Protein AF-A0A1D6ZM62-F1 (afdb_monomer_lite)

Secondary structure (DSSP, 8-state):
------------------HHHHHHHHHHHHHHHHHHHHHHHTTPPPPTT-TTHHHHHHHHHHHHHHHHHHHHHHHHHHTT-

Organism: Salmonella enterica (NCBI:txid28901)

Sequence (81 aa):
MSRKDASPQSSASARRIPVRILSGITVQLHRNTHKQAEQILRGEQPAKGLQYAKRAKKLASERKATIDLDNEHLSEIEKYR

Radius of gyration: 25.15 Å; chains: 1; bounding box: 64×47×60 Å

Structure (mmCIF, N/CA/C/O backbone):
data_AF-A0A1D6ZM62-F1
#
_entry.id   AF-A0A1D6ZM62-F1
#
loop_
_atom_site.group_PDB
_atom_site.id
_atom_site.type_symbol
_atom_site.label_atom_id
_atom_site.label_alt_id
_atom_site.label_comp_id
_atom_site.label_asym_id
_atom_site.label_entity_id
_atom_site.label_seq_id
_atom_site.pdbx_PDB_ins_code
_atom_site.Cartn_x
_atom_site.Cartn_y
_atom_site.Cartn_z
_atom_site.occupancy
_atom_site.B_iso_or_equiv
_atom_site.auth_seq_id
_atom_site.auth_comp_id
_atom_site.auth_asym_id
_atom_site.auth_atom_id
_atom_site.pdbx_PDB_model_num
ATOM 1 N N . MET A 1 1 ? -44.599 -41.950 36.462 1.00 43.88 1 MET A N 1
ATOM 2 C CA . MET A 1 1 ? -43.277 -41.892 35.802 1.00 43.88 1 MET A CA 1
ATOM 3 C C . MET A 1 1 ? -43.045 -40.478 35.291 1.00 43.88 1 MET A C 1
ATOM 5 O O . MET A 1 1 ? -43.891 -39.965 34.573 1.00 43.88 1 MET A O 1
ATOM 9 N N . SER A 1 2 ? -41.955 -39.849 35.732 1.00 56.59 2 SER A N 1
ATOM 10 C CA . SER A 1 2 ? -41.614 -38.434 35.525 1.00 56.59 2 SER A CA 1
ATOM 11 C C . SER A 1 2 ? -40.869 -38.178 34.208 1.00 56.59 2 SER A C 1
ATOM 13 O O . SER A 1 2 ? -39.973 -38.944 33.860 1.00 56.59 2 SER A O 1
ATOM 15 N N . ARG A 1 3 ? -41.164 -37.060 33.533 1.00 60.75 3 ARG A N 1
ATOM 16 C CA . ARG A 1 3 ? -40.281 -36.370 32.563 1.00 60.75 3 ARG A CA 1
ATOM 17 C C . ARG A 1 3 ? -40.502 -34.859 32.757 1.00 60.75 3 ARG A C 1
ATOM 19 O O . ARG A 1 3 ? -41.494 -34.337 32.273 1.00 60.75 3 ARG A O 1
ATOM 26 N N . LYS A 1 4 ? -39.900 -34.247 33.781 1.00 58.44 4 LYS A N 1
ATOM 27 C CA . LYS A 1 4 ? -38.594 -33.553 33.797 1.00 58.44 4 LYS A CA 1
ATOM 28 C C . LYS A 1 4 ? -38.483 -32.451 32.732 1.00 58.44 4 LYS A C 1
ATOM 30 O O . LYS A 1 4 ? -38.142 -32.715 31.586 1.00 58.44 4 LYS A O 1
ATOM 35 N N . ASP A 1 5 ? -38.842 -31.253 33.185 1.00 57.59 5 ASP A N 1
ATOM 36 C CA . ASP A 1 5 ? -38.340 -29.920 32.840 1.00 57.59 5 ASP A CA 1
ATOM 37 C C . ASP A 1 5 ? -37.647 -29.752 31.480 1.00 57.59 5 ASP A C 1
ATOM 39 O O . ASP A 1 5 ? -36.461 -30.045 31.309 1.00 57.59 5 ASP A O 1
ATOM 43 N N . ALA A 1 6 ? -38.376 -29.161 30.531 1.00 61.84 6 ALA A N 1
ATOM 44 C CA . ALA A 1 6 ? -37.768 -28.501 29.385 1.00 61.84 6 ALA A CA 1
ATOM 45 C C . ALA A 1 6 ? -37.021 -27.254 29.889 1.00 61.84 6 ALA A C 1
ATOM 47 O O . ALA A 1 6 ? -37.630 -26.252 30.261 1.00 61.84 6 ALA A O 1
ATOM 48 N N . SER A 1 7 ? -35.692 -27.338 29.940 1.00 61.69 7 SER A N 1
ATOM 49 C CA . SER A 1 7 ? -34.824 -26.205 30.270 1.00 61.69 7 SER A CA 1
ATOM 50 C C . SER A 1 7 ? -35.044 -25.057 29.273 1.00 61.69 7 SER A C 1
ATOM 52 O O . SER A 1 7 ? -35.077 -25.321 28.068 1.00 61.69 7 SER A O 1
ATOM 54 N N . PRO A 1 8 ? -35.166 -23.791 29.715 1.00 58.38 8 PRO A N 1
ATOM 55 C CA . PRO A 1 8 ? -35.223 -22.665 28.797 1.00 58.38 8 PRO A CA 1
ATOM 56 C C . PRO A 1 8 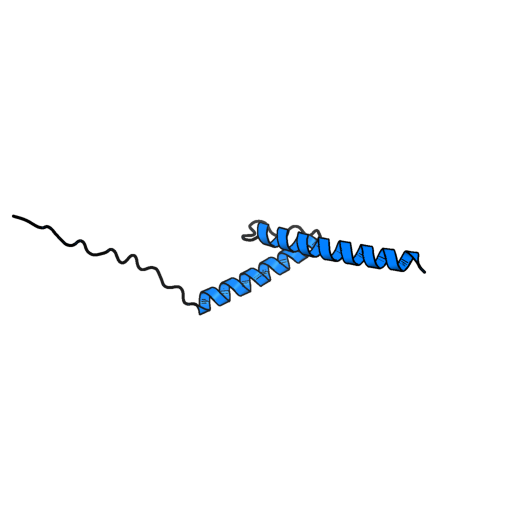? -33.900 -22.600 28.035 1.00 58.38 8 PRO A C 1
ATOM 58 O O . PRO A 1 8 ? -32.822 -22.496 28.621 1.00 58.38 8 PRO A O 1
ATOM 61 N N . GLN A 1 9 ? -33.991 -22.700 26.711 1.00 56.09 9 GLN A N 1
ATOM 62 C CA . GLN A 1 9 ? -32.874 -22.502 25.804 1.00 56.09 9 GLN A CA 1
ATOM 63 C C . GLN A 1 9 ? -32.312 -21.106 26.071 1.00 56.09 9 GLN A C 1
ATOM 65 O O . GLN A 1 9 ? -32.945 -20.107 25.740 1.00 56.09 9 GLN A O 1
ATOM 70 N N . SER A 1 10 ? -31.160 -21.058 26.748 1.00 50.00 10 SER A N 1
ATOM 71 C CA . SER A 1 10 ? -30.434 -19.835 27.073 1.00 50.00 10 SER A CA 1
ATOM 72 C C . SER A 1 10 ? -30.244 -19.034 25.792 1.00 50.00 10 SER A C 1
ATOM 74 O O . SER A 1 10 ? -29.377 -19.333 24.968 1.00 50.00 10 SER A O 1
ATOM 76 N N . SER A 1 11 ? -31.093 -18.027 25.590 1.00 55.62 11 SER A N 1
ATOM 77 C CA . SER A 1 11 ? -30.922 -17.035 24.545 1.00 55.62 11 SER A CA 1
ATOM 78 C C . SER A 1 11 ? -29.799 -16.115 25.003 1.00 55.62 11 SER A C 1
ATOM 80 O O . SER A 1 11 ? -30.033 -14.977 25.417 1.00 55.62 11 SER A O 1
ATOM 82 N N . ALA A 1 12 ? -28.565 -16.623 24.974 1.00 56.53 12 ALA A N 1
ATOM 83 C CA . ALA A 1 12 ? -27.388 -15.783 24.917 1.00 56.53 12 ALA A CA 1
ATOM 84 C C . ALA A 1 12 ? -27.617 -14.860 23.720 1.00 56.53 12 ALA A C 1
ATOM 86 O O . ALA A 1 12 ? -27.547 -15.284 22.567 1.00 56.53 12 ALA A O 1
ATOM 87 N N . SER A 1 13 ? -28.040 -13.631 24.018 1.00 53.00 13 SER A N 1
ATOM 88 C CA . SER A 1 13 ? -28.382 -12.616 23.037 1.00 53.00 13 SER A CA 1
ATOM 89 C C . SER A 1 13 ? -27.113 -12.316 22.256 1.00 53.00 13 SER A C 1
ATOM 91 O O . SER A 1 13 ? -26.282 -11.505 22.668 1.00 53.00 13 SER A O 1
ATOM 93 N N . ALA A 1 14 ? -26.916 -13.043 21.157 1.00 61.22 14 ALA A N 1
ATOM 94 C CA . ALA A 1 14 ? -25.914 -12.733 20.165 1.00 61.22 14 ALA A CA 1
ATOM 95 C C . ALA A 1 14 ? -26.312 -11.363 19.624 1.00 61.22 14 ALA A C 1
ATOM 97 O O . ALA A 1 14 ? -27.182 -11.263 18.758 1.00 61.22 14 ALA A O 1
ATOM 98 N N . ARG A 1 15 ? -25.751 -10.301 20.222 1.00 65.12 15 ARG A N 1
ATOM 99 C CA . ARG A 1 15 ? -25.962 -8.911 19.816 1.00 65.12 15 ARG A CA 1
ATOM 100 C C . ARG A 1 15 ? -25.693 -8.849 18.322 1.00 65.12 15 ARG A C 1
ATOM 102 O O . ARG A 1 15 ? -24.545 -8.882 17.888 1.00 65.12 15 ARG A O 1
ATOM 109 N N . ARG A 1 16 ? -26.771 -8.831 17.540 1.00 64.94 16 ARG A N 1
ATOM 110 C CA . ARG A 1 16 ? -26.732 -8.824 16.083 1.00 64.94 16 ARG A CA 1
ATOM 111 C C . ARG A 1 16 ? -26.159 -7.470 15.692 1.00 64.94 16 ARG A C 1
ATOM 113 O O . ARG A 1 16 ? -26.868 -6.468 15.706 1.00 64.94 16 ARG A O 1
ATOM 120 N N . ILE A 1 17 ? -24.848 -7.423 15.461 1.00 65.81 17 ILE A N 1
ATOM 121 C CA . ILE A 1 17 ? -24.171 -6.188 15.077 1.00 65.81 17 ILE A CA 1
ATOM 122 C C . ILE A 1 17 ? -24.794 -5.747 13.745 1.00 65.81 17 ILE A C 1
ATOM 124 O O . ILE A 1 17 ? -24.802 -6.534 12.795 1.00 65.81 17 ILE A O 1
ATOM 128 N N . PRO A 1 18 ? -25.340 -4.523 13.649 1.00 63.19 18 PRO A N 1
ATOM 129 C CA . PRO A 1 18 ? -25.910 -4.024 12.409 1.00 63.19 18 PRO A CA 1
ATOM 130 C C . PRO A 1 18 ? -24.871 -4.075 11.284 1.00 63.19 18 PRO A C 1
ATOM 132 O O . PRO A 1 18 ? -23.740 -3.620 11.455 1.00 63.19 18 PRO A O 1
ATOM 135 N N . VAL A 1 19 ? -25.264 -4.567 10.108 1.00 61.38 19 VAL A N 1
ATOM 136 C CA . VAL A 1 19 ? -24.381 -4.703 8.929 1.00 61.38 19 VAL A CA 1
ATOM 137 C C . VAL A 1 19 ? -23.698 -3.376 8.561 1.00 61.38 19 VAL A C 1
ATOM 139 O O . VAL A 1 19 ? -22.527 -3.368 8.191 1.00 61.38 19 VAL A O 1
ATOM 142 N N . ARG A 1 20 ? -24.380 -2.239 8.766 1.00 60.94 20 ARG A N 1
ATOM 143 C CA . ARG A 1 20 ? -23.817 -0.887 8.570 1.00 60.94 20 ARG A CA 1
ATOM 144 C C . ARG A 1 20 ? -22.613 -0.580 9.471 1.00 60.94 20 ARG A C 1
ATOM 146 O O . ARG A 1 20 ? -21.718 0.162 9.078 1.00 60.94 20 ARG A O 1
ATOM 153 N N . ILE A 1 21 ? -22.573 -1.150 10.673 1.00 62.53 21 ILE A N 1
ATOM 154 C CA . ILE A 1 21 ? -21.455 -0.979 11.608 1.00 62.53 21 ILE A CA 1
ATOM 155 C C . ILE A 1 21 ? -20.271 -1.852 11.167 1.00 62.53 21 ILE A C 1
ATOM 157 O O . ILE A 1 21 ? -19.137 -1.379 11.142 1.00 62.53 21 ILE A O 1
ATOM 161 N N . LEU A 1 22 ? -20.528 -3.083 10.711 1.00 61.69 22 LEU A N 1
ATOM 162 C CA . LEU A 1 22 ? -19.502 -3.977 10.152 1.00 61.69 22 LEU A CA 1
ATOM 163 C C . LEU A 1 22 ? -18.841 -3.390 8.890 1.00 61.69 22 LEU A C 1
ATOM 165 O O . LEU A 1 22 ? -17.617 -3.460 8.742 1.00 61.69 22 LEU A O 1
ATOM 169 N N . SER A 1 23 ? -19.617 -2.748 8.009 1.00 64.19 23 SER A N 1
ATOM 170 C CA . SER A 1 23 ? -19.075 -2.073 6.820 1.00 64.19 23 SER A CA 1
ATOM 171 C C . SER A 1 23 ? -18.225 -0.847 7.179 1.00 64.19 23 SER A C 1
ATOM 173 O O . SER A 1 23 ? -17.170 -0.630 6.592 1.00 64.19 23 SER A O 1
ATOM 175 N N . GLY A 1 24 ? -18.629 -0.060 8.182 1.00 65.56 24 GLY A N 1
ATOM 176 C CA . GLY A 1 24 ? -17.846 1.093 8.643 1.00 65.56 24 GLY A CA 1
ATOM 177 C C . GLY A 1 24 ? -16.498 0.693 9.255 1.00 65.56 24 GLY A C 1
ATOM 178 O O . GLY A 1 24 ? -15.467 1.293 8.944 1.00 65.56 24 GLY A O 1
ATOM 179 N N . ILE A 1 25 ? -16.491 -0.363 10.073 1.00 69.31 25 ILE A N 1
ATOM 180 C CA . ILE A 1 25 ? -15.279 -0.891 10.717 1.00 69.31 25 ILE A CA 1
ATOM 181 C C . ILE A 1 25 ? -14.299 -1.426 9.667 1.00 69.31 25 ILE A C 1
ATOM 183 O O . ILE A 1 25 ? -13.114 -1.103 9.706 1.00 69.31 25 ILE A O 1
ATOM 187 N N . THR A 1 26 ? -14.779 -2.197 8.691 1.00 70.50 26 THR A N 1
ATOM 188 C CA . THR A 1 26 ? -13.925 -2.801 7.651 1.00 70.50 26 THR A CA 1
ATOM 189 C C . THR A 1 26 ? -13.277 -1.772 6.721 1.00 70.50 26 THR A C 1
ATOM 191 O O . THR A 1 26 ? -12.121 -1.961 6.326 1.00 70.50 26 THR A O 1
ATOM 194 N N . VAL A 1 27 ? -13.958 -0.660 6.420 1.00 72.94 27 VAL A N 1
ATOM 195 C CA . VAL A 1 27 ? -13.398 0.449 5.625 1.00 72.94 27 VAL A CA 1
ATOM 196 C C . VAL A 1 27 ? -12.309 1.199 6.395 1.00 72.94 27 VAL A C 1
ATOM 198 O O . VAL A 1 27 ? -11.236 1.464 5.848 1.00 72.94 27 VAL A O 1
ATOM 201 N N . GLN A 1 28 ? -12.539 1.516 7.673 1.00 73.06 28 GLN A N 1
ATOM 202 C CA . GLN A 1 28 ? -11.520 2.169 8.505 1.00 73.06 28 GLN A CA 1
ATOM 203 C C . GLN A 1 28 ? -10.283 1.282 8.689 1.00 73.06 28 GLN A C 1
ATOM 205 O O . GLN A 1 28 ? -9.152 1.770 8.666 1.00 73.06 28 GLN A O 1
ATOM 210 N N . LEU A 1 29 ? -10.484 -0.029 8.811 1.00 76.06 29 LEU A N 1
ATOM 211 C CA . LEU A 1 29 ? -9.418 -1.014 8.964 1.00 76.06 29 LEU A CA 1
ATOM 212 C C . LEU A 1 29 ? -8.533 -1.091 7.710 1.00 76.06 29 LEU A C 1
ATOM 214 O O . LEU A 1 29 ? -7.306 -1.071 7.828 1.00 76.06 29 LEU A O 1
ATOM 218 N N . HIS A 1 30 ? -9.131 -1.086 6.514 1.00 77.62 30 HIS A N 1
ATOM 219 C CA . HIS A 1 30 ? -8.384 -1.014 5.252 1.00 77.62 30 HIS A CA 1
ATOM 220 C C . HIS A 1 30 ? -7.575 0.279 5.129 1.00 77.62 30 HIS A C 1
ATOM 222 O O . HIS A 1 30 ? -6.380 0.225 4.839 1.00 77.62 30 HIS A O 1
ATOM 228 N N . ARG A 1 31 ? -8.189 1.437 5.407 1.00 79.06 31 ARG A N 1
ATOM 229 C CA . ARG A 1 31 ? -7.506 2.740 5.327 1.00 79.06 31 ARG A CA 1
ATOM 230 C C . ARG A 1 31 ? -6.312 2.829 6.277 1.00 79.06 31 ARG A C 1
ATOM 232 O O . ARG A 1 31 ? -5.246 3.285 5.874 1.00 79.06 31 ARG A O 1
ATOM 239 N N . ASN A 1 32 ? -6.471 2.367 7.516 1.00 82.12 32 ASN A N 1
ATOM 240 C CA . ASN A 1 32 ? -5.382 2.365 8.492 1.00 82.12 32 ASN A CA 1
ATOM 241 C C . ASN A 1 32 ? -4.259 1.395 8.103 1.00 82.12 32 ASN A C 1
ATOM 243 O O . ASN A 1 32 ? -3.091 1.763 8.183 1.00 82.12 32 ASN A O 1
ATOM 247 N N . THR A 1 33 ? -4.600 0.198 7.614 1.00 84.44 33 THR A N 1
ATOM 248 C CA . THR A 1 33 ? -3.604 -0.781 7.138 1.00 84.44 33 THR A CA 1
ATOM 249 C C . THR A 1 33 ? -2.781 -0.220 5.975 1.00 84.44 33 THR A C 1
ATOM 251 O O . THR A 1 33 ? -1.569 -0.408 5.930 1.00 84.44 33 THR A O 1
ATOM 254 N N . HIS A 1 34 ? -3.424 0.510 5.061 1.00 84.94 34 HIS A N 1
ATOM 255 C CA . HIS A 1 34 ? -2.772 1.129 3.910 1.00 84.94 34 HIS A CA 1
ATOM 256 C C . HIS A 1 34 ? -1.798 2.238 4.308 1.00 84.94 34 HIS A C 1
ATOM 258 O O . HIS A 1 34 ? -0.643 2.212 3.894 1.00 84.94 34 HIS A O 1
ATOM 264 N N . LYS A 1 35 ? -2.234 3.178 5.159 1.00 84.81 35 LYS A N 1
ATOM 265 C CA . LYS A 1 35 ? -1.357 4.243 5.676 1.00 84.81 35 LYS A CA 1
ATOM 266 C C . LYS A 1 35 ? -0.120 3.668 6.366 1.00 84.81 35 LYS A C 1
ATOM 268 O O . LYS A 1 35 ? 0.984 4.154 6.170 1.00 84.81 35 LYS A O 1
ATOM 273 N N . GLN A 1 36 ? -0.294 2.597 7.137 1.00 82.88 36 GLN A N 1
ATOM 274 C CA . GLN A 1 36 ? 0.812 1.938 7.833 1.00 82.88 36 GLN A CA 1
ATOM 275 C C . GLN A 1 36 ? 1.763 1.223 6.872 1.00 82.88 36 GLN A C 1
ATOM 277 O O . GLN A 1 36 ? 2.972 1.258 7.075 1.00 82.88 36 GLN A O 1
ATOM 282 N N . ALA A 1 37 ? 1.244 0.592 5.816 1.00 85.56 37 ALA A N 1
ATOM 283 C CA . ALA A 1 37 ? 2.084 -0.011 4.789 1.00 85.56 37 ALA A CA 1
ATOM 284 C C . ALA A 1 37 ? 2.961 1.040 4.088 1.00 85.56 37 ALA A C 1
ATOM 286 O O . ALA A 1 37 ? 4.133 0.784 3.830 1.00 85.56 37 ALA A O 1
ATOM 287 N N . GLU A 1 38 ? 2.427 2.238 3.829 1.00 86.88 38 GLU A N 1
ATOM 288 C CA . GLU A 1 38 ? 3.195 3.354 3.258 1.00 86.88 38 GLU A CA 1
ATOM 289 C C . GLU A 1 38 ? 4.292 3.867 4.191 1.00 86.88 38 GLU A C 1
ATOM 291 O O . GLU A 1 38 ? 5.398 4.126 3.728 1.00 86.88 38 GLU A O 1
ATOM 296 N N . GLN A 1 39 ? 4.025 3.962 5.496 1.00 86.56 39 GLN A N 1
ATOM 297 C CA . GLN A 1 39 ? 5.046 4.315 6.490 1.00 86.56 39 GLN A CA 1
ATOM 298 C C . GLN A 1 39 ? 6.197 3.300 6.490 1.00 86.56 39 GLN A C 1
ATOM 300 O O . GLN A 1 39 ? 7.362 3.684 6.439 1.00 86.56 39 GLN A O 1
ATOM 305 N N . ILE A 1 40 ? 5.874 2.001 6.453 1.00 85.69 40 ILE A N 1
ATOM 306 C CA . ILE A 1 40 ? 6.875 0.926 6.385 1.00 85.69 40 ILE A CA 1
ATOM 307 C C . ILE A 1 40 ? 7.721 1.042 5.109 1.00 85.69 40 ILE A C 1
ATOM 309 O O . ILE A 1 40 ? 8.939 0.900 5.179 1.00 85.69 40 ILE A O 1
ATOM 313 N N . LEU A 1 41 ? 7.101 1.327 3.958 1.00 86.38 41 LEU A N 1
ATOM 314 C CA . LEU A 1 41 ? 7.816 1.521 2.688 1.00 86.38 41 LEU A CA 1
ATOM 315 C C . LEU A 1 41 ? 8.776 2.718 2.722 1.00 86.38 41 LEU A C 1
ATOM 317 O O . LEU A 1 41 ? 9.817 2.675 2.077 1.00 86.38 41 LEU A O 1
ATOM 321 N N . ARG A 1 42 ? 8.450 3.762 3.489 1.00 87.62 42 ARG A N 1
ATOM 322 C CA . ARG A 1 42 ? 9.313 4.937 3.700 1.00 87.62 42 ARG A CA 1
ATOM 323 C C . ARG A 1 42 ? 10.419 4.706 4.736 1.00 87.62 42 ARG A C 1
ATOM 325 O O . ARG A 1 42 ? 11.236 5.594 4.947 1.00 87.62 42 ARG A O 1
ATOM 332 N N . GLY A 1 43 ? 10.445 3.545 5.397 1.00 85.31 43 GLY A N 1
ATOM 333 C CA . GLY A 1 43 ? 11.366 3.260 6.501 1.00 85.31 43 GLY A CA 1
ATOM 334 C C . GLY A 1 43 ? 10.964 3.910 7.831 1.00 85.31 43 GLY A C 1
ATOM 335 O O . GLY A 1 43 ? 11.755 3.922 8.774 1.00 85.31 43 GLY A O 1
ATOM 336 N N . GLU A 1 44 ? 9.744 4.440 7.937 1.00 86.88 44 GLU A N 1
ATOM 337 C CA . GLU A 1 44 ? 9.229 5.016 9.175 1.00 86.88 44 GLU A CA 1
ATOM 338 C C . GLU A 1 44 ? 8.861 3.904 10.172 1.00 86.88 44 GLU A C 1
ATOM 340 O O . GLU A 1 44 ? 8.284 2.871 9.817 1.00 86.88 44 GLU A O 1
ATOM 345 N N . GLN A 1 45 ? 9.172 4.120 11.453 1.00 73.88 45 GLN A N 1
ATOM 346 C CA . GLN A 1 45 ? 8.751 3.217 12.523 1.00 73.88 45 GLN A CA 1
ATOM 347 C C . GLN A 1 45 ? 7.238 3.365 12.752 1.00 73.88 45 GLN A C 1
ATOM 349 O O . GLN A 1 45 ? 6.787 4.443 13.148 1.00 73.88 45 GLN A O 1
ATOM 354 N N . PRO A 1 46 ? 6.432 2.305 12.554 1.00 69.25 46 PRO A N 1
ATOM 355 C CA . PRO A 1 46 ? 5.012 2.370 12.861 1.00 69.25 46 PRO A CA 1
ATOM 356 C C . PRO A 1 46 ? 4.806 2.577 14.369 1.00 69.25 46 PRO A C 1
ATOM 358 O O . PRO A 1 46 ? 5.562 2.055 15.191 1.00 69.25 46 PRO A O 1
ATOM 361 N N . ALA A 1 47 ? 3.760 3.317 14.745 1.00 75.25 47 ALA A N 1
ATOM 362 C CA . ALA A 1 47 ? 3.463 3.613 16.147 1.00 75.25 47 ALA A CA 1
ATOM 363 C C . ALA A 1 47 ? 3.356 2.337 17.019 1.00 75.25 47 ALA A C 1
ATOM 365 O O . ALA A 1 47 ? 2.825 1.301 16.607 1.00 75.25 47 ALA A O 1
ATOM 366 N N . LYS A 1 48 ? 3.846 2.401 18.263 1.00 69.50 48 LYS A N 1
ATOM 367 C CA . LYS A 1 48 ? 3.732 1.282 19.216 1.00 69.50 48 LYS A CA 1
ATOM 368 C C . LYS A 1 48 ? 2.250 1.015 19.531 1.00 69.50 48 LYS A C 1
ATOM 370 O O . LYS A 1 48 ? 1.492 1.950 19.756 1.00 69.50 48 LYS A O 1
ATOM 375 N N . GLY A 1 49 ? 1.839 -0.258 19.552 1.00 67.12 49 GLY A N 1
ATOM 376 C CA . GLY A 1 49 ? 0.451 -0.660 19.854 1.00 67.12 49 GLY A CA 1
ATOM 377 C C . GLY A 1 49 ? -0.461 -0.870 18.637 1.00 67.12 49 GLY A C 1
ATOM 378 O O . GLY A 1 4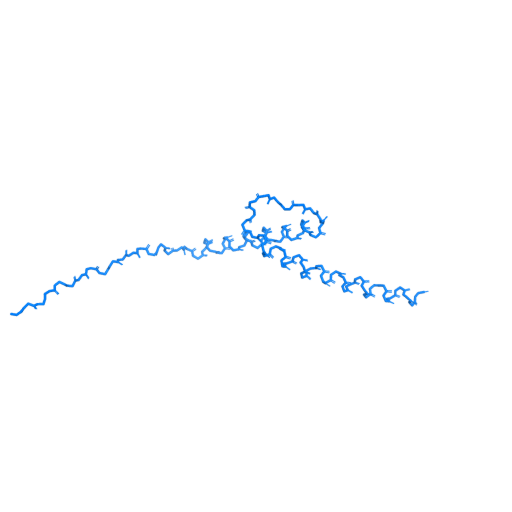9 ? -1.677 -0.977 18.778 1.00 67.12 49 GLY A O 1
ATOM 379 N N . LEU A 1 50 ? 0.106 -0.952 17.433 1.00 66.12 50 LEU A N 1
ATOM 380 C CA . LEU A 1 50 ? -0.642 -1.194 16.200 1.00 66.12 50 LEU A CA 1
ATOM 381 C C . LEU A 1 50 ? -1.388 -2.548 16.202 1.00 66.12 50 LEU A C 1
ATOM 383 O O . LEU A 1 50 ? -0.770 -3.612 16.148 1.00 66.12 50 LEU A O 1
ATOM 387 N N . GLN A 1 51 ? -2.722 -2.513 16.133 1.00 69.81 51 GLN A N 1
ATOM 388 C CA . GLN A 1 51 ? -3.560 -3.721 16.054 1.00 69.81 51 GLN A CA 1
ATOM 389 C C . GLN A 1 51 ? -3.392 -4.529 14.747 1.00 69.81 51 GLN A C 1
ATOM 391 O O . GLN A 1 51 ? -3.713 -5.715 14.721 1.00 69.81 51 GLN A O 1
ATOM 396 N N . TYR A 1 52 ? -2.867 -3.929 13.666 1.00 70.25 52 TYR A N 1
ATOM 397 C CA . TYR A 1 52 ? -2.841 -4.539 12.320 1.00 70.25 52 TYR A CA 1
ATOM 398 C C . TYR A 1 52 ? -1.443 -4.648 11.690 1.00 70.25 52 TYR A C 1
ATOM 400 O O . TYR A 1 52 ? -1.309 -4.764 10.470 1.00 70.25 52 TYR A O 1
AT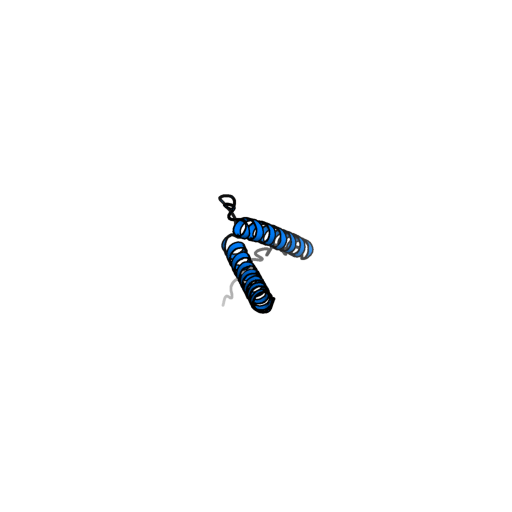OM 408 N N . ALA A 1 53 ? -0.390 -4.686 12.514 1.00 71.31 53 ALA A N 1
ATOM 409 C CA . ALA A 1 53 ? 1.002 -4.688 12.056 1.00 71.31 53 ALA A CA 1
ATOM 410 C C . ALA A 1 53 ? 1.337 -5.813 11.053 1.00 71.31 53 ALA A C 1
ATOM 412 O O . ALA A 1 53 ? 2.037 -5.573 10.073 1.00 71.31 53 ALA A O 1
ATOM 413 N N . LYS A 1 54 ? 0.816 -7.036 11.247 1.0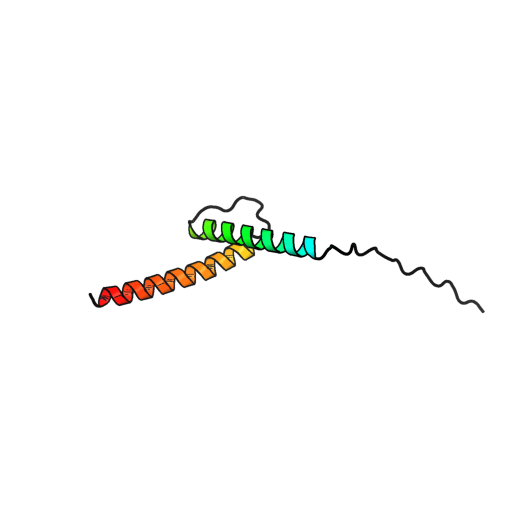0 83.31 54 LYS A N 1
ATOM 414 C CA . LYS A 1 54 ? 1.054 -8.160 10.315 1.00 83.31 54 LYS A CA 1
ATOM 415 C C . LYS A 1 54 ? 0.497 -7.884 8.914 1.00 83.31 54 LYS A C 1
ATOM 417 O O . LYS A 1 54 ? 1.151 -8.189 7.922 1.00 83.31 54 LYS A O 1
ATOM 422 N N . ARG A 1 55 ? -0.703 -7.301 8.838 1.00 83.38 55 ARG A N 1
ATOM 423 C CA . ARG A 1 55 ? -1.396 -7.028 7.571 1.00 83.38 55 ARG A CA 1
ATOM 424 C C . ARG A 1 55 ? -0.736 -5.870 6.823 1.00 83.38 55 ARG A C 1
ATOM 426 O O . ARG A 1 55 ? -0.534 -5.974 5.620 1.00 83.38 55 ARG A O 1
ATOM 433 N N . ALA A 1 56 ? -0.330 -4.829 7.552 1.00 84.06 56 ALA A N 1
ATOM 434 C CA . ALA A 1 56 ? 0.423 -3.706 7.001 1.00 84.06 56 ALA A CA 1
ATOM 435 C C . ALA A 1 56 ? 1.795 -4.143 6.457 1.00 84.06 56 ALA A C 1
ATOM 437 O O . ALA A 1 56 ? 2.158 -3.749 5.355 1.00 84.06 56 ALA A O 1
ATOM 438 N N . LYS A 1 57 ? 2.520 -5.016 7.176 1.00 84.38 57 LYS A N 1
ATOM 439 C CA . LYS A 1 57 ? 3.792 -5.590 6.701 1.00 84.38 57 LYS A CA 1
ATOM 440 C C . LYS A 1 57 ? 3.627 -6.377 5.404 1.00 84.38 57 LYS A C 1
ATOM 442 O O . LYS A 1 57 ? 4.380 -6.144 4.471 1.00 84.38 57 LYS A O 1
ATOM 447 N N . LYS A 1 58 ? 2.627 -7.265 5.329 1.00 88.50 58 LYS A N 1
ATOM 448 C CA . LYS A 1 58 ? 2.343 -8.033 4.106 1.00 88.50 58 LYS A CA 1
ATOM 449 C C . LYS A 1 58 ? 2.052 -7.108 2.918 1.00 88.50 58 LYS A C 1
ATOM 451 O O . LYS A 1 58 ? 2.672 -7.256 1.873 1.00 88.50 58 LYS A O 1
ATOM 456 N N . LEU A 1 59 ? 1.179 -6.118 3.117 1.00 87.38 59 LEU A N 1
ATOM 457 C CA . LEU A 1 59 ? 0.838 -5.137 2.085 1.00 87.38 59 LEU A CA 1
ATOM 458 C C . LEU A 1 59 ? 2.056 -4.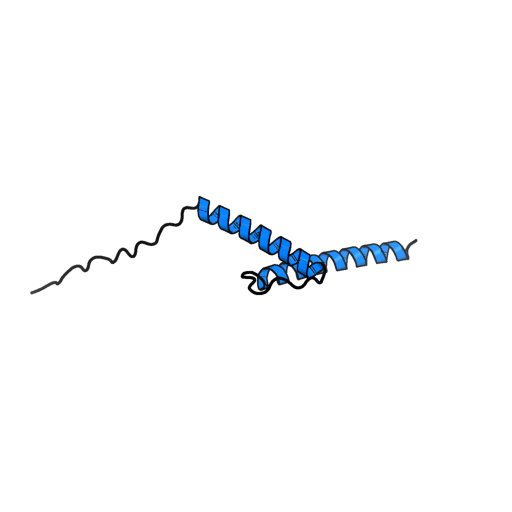306 1.643 1.00 87.38 59 LEU A C 1
ATOM 460 O O . LEU A 1 59 ? 2.207 -4.013 0.461 1.00 87.38 59 LEU A O 1
ATOM 464 N N . ALA A 1 60 ? 2.941 -3.939 2.575 1.00 86.56 60 ALA A N 1
ATOM 465 C CA . ALA A 1 60 ? 4.187 -3.249 2.255 1.00 86.56 60 ALA A CA 1
ATOM 466 C C . ALA A 1 60 ? 5.136 -4.136 1.431 1.00 86.56 60 ALA A C 1
ATOM 468 O O . ALA A 1 60 ? 5.682 -3.670 0.438 1.00 86.56 60 ALA A O 1
ATOM 469 N N . SER A 1 61 ? 5.300 -5.413 1.788 1.00 87.31 61 SER A N 1
ATOM 470 C CA . SER A 1 61 ? 6.131 -6.355 1.024 1.00 87.31 61 SER A CA 1
ATOM 471 C C . SER A 1 61 ? 5.621 -6.565 -0.404 1.00 87.31 61 SER A C 1
ATOM 473 O O . SER A 1 61 ? 6.419 -6.531 -1.335 1.00 87.31 61 SER A O 1
ATOM 475 N N . GLU A 1 62 ? 4.308 -6.727 -0.591 1.00 88.44 62 GLU A N 1
ATOM 476 C CA . GLU A 1 62 ? 3.684 -6.861 -1.919 1.00 88.44 62 GLU A CA 1
ATOM 477 C C . GLU A 1 62 ? 3.930 -5.616 -2.788 1.00 88.44 62 GLU A C 1
ATOM 479 O O . GLU A 1 62 ? 4.316 -5.718 -3.953 1.00 88.44 62 GLU A O 1
ATOM 484 N N . ARG A 1 63 ? 3.779 -4.424 -2.200 1.00 87.19 63 ARG A N 1
ATOM 485 C CA . ARG A 1 63 ? 4.067 -3.155 -2.883 1.00 87.19 63 ARG A CA 1
ATOM 486 C C . ARG A 1 63 ? 5.536 -2.999 -3.236 1.00 87.19 63 ARG A C 1
ATOM 488 O O . ARG A 1 63 ? 5.839 -2.571 -4.341 1.00 87.19 63 ARG A O 1
ATOM 495 N N . LYS A 1 64 ? 6.436 -3.353 -2.317 1.00 86.94 64 LYS A N 1
ATOM 496 C CA . LYS A 1 64 ? 7.876 -3.288 -2.562 1.00 86.94 64 LYS A CA 1
ATOM 497 C C . LYS A 1 64 ? 8.275 -4.199 -3.722 1.00 86.94 64 LYS A C 1
ATOM 499 O O . LYS A 1 64 ? 8.988 -3.744 -4.599 1.00 86.94 64 LYS A O 1
ATOM 504 N N . ALA A 1 65 ? 7.757 -5.427 -3.765 1.00 82.00 65 ALA A N 1
ATOM 505 C CA . ALA A 1 65 ? 8.021 -6.350 -4.867 1.00 82.00 65 ALA A CA 1
ATOM 506 C C . ALA A 1 65 ? 7.576 -5.781 -6.225 1.00 82.00 65 ALA A C 1
ATOM 508 O O . ALA A 1 65 ? 8.272 -5.952 -7.215 1.00 82.00 65 ALA A O 1
ATOM 509 N N . THR A 1 66 ? 6.451 -5.060 -6.258 1.00 79.31 66 THR A N 1
ATOM 510 C CA . THR A 1 66 ? 5.983 -4.386 -7.482 1.00 79.31 66 THR A CA 1
ATOM 511 C C . THR A 1 66 ? 6.935 -3.256 -7.895 1.00 79.31 66 THR A C 1
ATOM 513 O O . THR A 1 66 ? 7.348 -3.198 -9.043 1.00 79.31 66 THR A O 1
ATOM 516 N N . ILE A 1 67 ? 7.347 -2.409 -6.943 1.00 80.44 67 ILE A N 1
ATOM 517 C CA . ILE A 1 67 ? 8.300 -1.311 -7.188 1.00 80.44 67 ILE A CA 1
ATOM 518 C C . ILE A 1 67 ? 9.661 -1.843 -7.659 1.00 80.44 67 ILE A C 1
ATOM 520 O O . ILE A 1 67 ? 10.267 -1.271 -8.558 1.00 80.44 67 ILE A O 1
ATOM 524 N N . ASP A 1 68 ? 10.155 -2.921 -7.047 1.00 77.56 68 ASP A N 1
ATOM 525 C CA . ASP A 1 68 ? 11.435 -3.528 -7.411 1.00 77.56 68 ASP A CA 1
ATOM 526 C C . ASP A 1 68 ? 11.396 -4.049 -8.864 1.00 77.56 68 ASP A C 1
ATOM 528 O O . ASP A 1 68 ? 12.334 -3.796 -9.615 1.00 77.56 68 ASP A O 1
ATOM 532 N N . LEU A 1 69 ? 10.292 -4.691 -9.278 1.00 79.81 69 LEU A N 1
ATOM 533 C CA . LEU A 1 69 ? 10.078 -5.122 -10.666 1.00 79.81 69 LEU A CA 1
ATOM 534 C C . LEU A 1 69 ? 10.018 -3.933 -11.632 1.00 79.81 69 LEU A C 1
ATOM 536 O O . LEU A 1 69 ? 10.671 -3.952 -12.669 1.00 79.81 69 LEU A O 1
ATOM 540 N N . ASP A 1 70 ? 9.270 -2.878 -11.300 1.00 81.31 70 ASP A N 1
ATOM 541 C CA . ASP A 1 70 ? 9.189 -1.670 -12.132 1.00 81.31 70 ASP A CA 1
ATOM 542 C C . ASP A 1 70 ? 10.569 -1.015 -12.316 1.00 81.31 70 ASP A C 1
ATOM 544 O O . ASP A 1 70 ? 10.918 -0.585 -13.416 1.00 81.31 70 ASP A O 1
ATOM 548 N N . ASN A 1 71 ? 11.388 -0.989 -11.263 1.00 78.44 71 ASN A N 1
ATOM 549 C CA . ASN A 1 71 ? 12.754 -0.471 -11.320 1.00 78.44 71 ASN A CA 1
ATOM 550 C C . ASN A 1 71 ? 13.686 -1.354 -12.163 1.00 78.44 71 ASN A C 1
ATOM 552 O O . ASN A 1 71 ? 14.541 -0.827 -12.875 1.00 78.44 71 ASN A O 1
ATOM 556 N N . GLU A 1 72 ? 13.534 -2.678 -12.102 1.00 77.56 72 GLU A N 1
ATOM 557 C CA . GLU A 1 72 ? 14.275 -3.611 -12.957 1.00 77.56 72 GLU A CA 1
ATOM 558 C C . GLU A 1 72 ? 13.946 -3.378 -14.436 1.00 77.56 72 GLU A C 1
ATOM 560 O O . GLU A 1 72 ? 14.860 -3.221 -15.248 1.00 77.56 72 GLU A O 1
ATOM 565 N N . HIS A 1 73 ? 12.658 -3.236 -14.768 1.00 77.44 73 HIS A N 1
ATOM 566 C CA . HIS A 1 73 ? 12.218 -2.912 -16.125 1.00 77.44 73 HIS A CA 1
ATOM 567 C C . HIS A 1 73 ? 12.767 -1.559 -16.608 1.00 77.44 73 HIS A C 1
ATOM 569 O O . HIS A 1 73 ? 13.224 -1.445 -17.746 1.00 77.44 73 HIS A O 1
ATOM 575 N N . LEU A 1 74 ? 12.765 -0.526 -15.757 1.00 74.81 74 LEU A N 1
ATOM 576 C CA . LEU A 1 74 ? 13.355 0.776 -16.092 1.00 74.81 74 LEU A CA 1
ATOM 577 C C . LEU A 1 74 ? 14.866 0.671 -16.341 1.00 74.81 74 LEU A C 1
ATOM 579 O O . LEU A 1 74 ? 15.368 1.243 -17.308 1.00 74.81 74 LEU A O 1
ATOM 583 N N . SER A 1 75 ? 15.579 -0.096 -15.513 1.00 75.00 75 SER A N 1
ATOM 584 C CA . SER A 1 75 ? 17.016 -0.331 -15.680 1.00 75.00 75 SER A CA 1
ATOM 585 C C . SER A 1 75 ? 17.333 -1.086 -16.973 1.00 75.00 75 SER A C 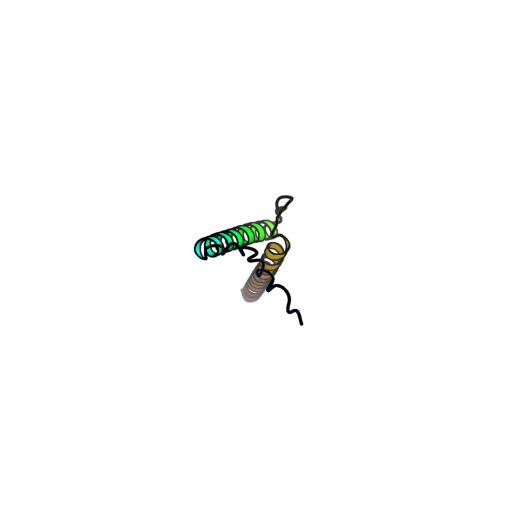1
ATOM 587 O O . SER A 1 75 ? 18.331 -0.793 -17.628 1.00 75.00 75 SER A O 1
ATOM 589 N N . GLU A 1 76 ? 16.495 -2.042 -17.372 1.00 75.19 76 GLU A N 1
ATOM 590 C CA . GLU A 1 76 ? 16.654 -2.760 -18.636 1.00 75.19 76 GLU A CA 1
ATOM 591 C C . GLU A 1 76 ? 16.495 -1.832 -19.845 1.00 75.19 76 GLU A C 1
ATOM 593 O O . GLU A 1 76 ? 17.305 -1.898 -20.765 1.00 75.19 76 GLU A O 1
ATOM 598 N N . ILE A 1 77 ? 15.532 -0.907 -19.812 1.00 71.75 77 ILE A N 1
ATOM 599 C CA . ILE A 1 77 ? 15.346 0.103 -20.865 1.00 71.75 77 ILE A CA 1
ATOM 600 C C . ILE A 1 77 ? 16.566 1.033 -20.972 1.00 71.75 77 ILE A C 1
ATOM 602 O O . ILE A 1 77 ? 16.990 1.365 -22.080 1.00 71.75 77 ILE A O 1
ATOM 606 N N . GLU A 1 78 ? 17.159 1.441 -19.847 1.00 71.50 78 GLU A N 1
ATOM 607 C CA . GLU A 1 78 ? 18.351 2.302 -19.838 1.00 71.50 78 GLU A CA 1
ATOM 608 C C . GLU A 1 78 ? 19.589 1.641 -20.457 1.00 71.50 78 GLU A C 1
ATOM 610 O O . GLU A 1 78 ? 20.423 2.348 -21.017 1.00 71.50 78 GLU A O 1
ATOM 615 N N . LYS A 1 79 ? 19.701 0.304 -20.439 1.00 75.19 79 LYS A N 1
ATOM 616 C CA . LYS A 1 79 ? 20.822 -0.418 -21.077 1.00 75.19 79 LYS A CA 1
ATOM 617 C C . LYS A 1 79 ? 20.861 -0.274 -22.601 1.00 75.19 79 LYS A C 1
ATOM 619 O O . LYS A 1 79 ? 21.895 -0.559 -23.199 1.00 75.19 79 LYS A O 1
ATOM 624 N N . TYR A 1 80 ? 19.751 0.122 -23.223 1.00 72.50 80 TYR A N 1
ATOM 625 C CA . TYR A 1 80 ? 19.623 0.268 -24.676 1.00 72.50 80 TYR A CA 1
ATOM 626 C C . TYR A 1 80 ? 19.620 1.735 -25.148 1.00 72.50 80 TYR A C 1
ATOM 628 O O . TYR A 1 80 ? 19.294 1.994 -26.308 1.00 72.50 80 TYR A O 1
ATOM 636 N N . ARG A 1 81 ? 19.951 2.689 -24.268 1.00 63.50 81 ARG A N 1
ATOM 637 C CA . ARG A 1 81 ? 20.160 4.110 -24.598 1.00 63.50 81 ARG A CA 1
ATOM 638 C C . ARG A 1 81 ? 21.630 4.423 -24.843 1.00 63.50 81 ARG A C 1
ATOM 640 O O . ARG A 1 81 ? 21.871 5.284 -25.717 1.00 63.50 81 ARG A O 1
#

pLDDT: mean 73.2, std 10.95, range [43.88, 88.5]

Foldseek 3Di:
DDDDDDDPPPCPPPPPPPVVVVVVVVVVVVVVLQVLLVCVLVVHDPDPPDPCVVSSVVVNVVVVVVVVVVVVVVVVVVVVD